Protein AF-A0A850MVU7-F1 (afdb_monomer_lite)

Structure (mmCIF, N/CA/C/O backbone):
data_AF-A0A850MVU7-F1
#
_entry.id   AF-A0A850MVU7-F1
#
loop_
_atom_site.group_PDB
_atom_site.id
_atom_site.type_symbol
_atom_site.label_atom_id
_atom_site.label_alt_id
_atom_site.label_comp_id
_atom_site.label_asym_id
_atom_site.label_entity_id
_atom_site.label_seq_id
_atom_site.pdbx_PDB_ins_code
_atom_site.Cartn_x
_atom_site.Cartn_y
_atom_site.Cartn_z
_atom_site.occupancy
_atom_site.B_iso_or_equiv
_atom_site.auth_seq_id
_atom_site.auth_comp_id
_atom_site.auth_asym_id
_atom_site.auth_atom_id
_atom_site.pdbx_PDB_model_num
ATOM 1 N N . MET A 1 1 ? -14.088 -26.995 -0.656 1.00 26.59 1 MET A N 1
ATOM 2 C CA . MET A 1 1 ? -12.835 -26.221 -0.754 1.00 26.59 1 MET A CA 1
ATOM 3 C C . MET A 1 1 ? -12.543 -26.052 -2.239 1.00 26.59 1 MET A C 1
ATOM 5 O O . MET A 1 1 ? -12.021 -26.968 -2.855 1.00 26.59 1 MET A O 1
ATOM 9 N N . ILE A 1 2 ? -13.038 -24.973 -2.848 1.00 22.44 2 ILE A N 1
ATOM 10 C CA . ILE A 1 2 ? -12.843 -24.694 -4.277 1.00 22.44 2 ILE A CA 1
ATOM 11 C C . ILE A 1 2 ? -11.688 -23.700 -4.343 1.00 22.44 2 ILE A C 1
ATOM 13 O O . ILE A 1 2 ? -11.861 -22.538 -3.989 1.00 22.44 2 ILE A O 1
ATOM 17 N N . PHE A 1 3 ? -10.502 -24.170 -4.726 1.00 27.50 3 PHE A N 1
ATOM 18 C CA . PHE A 1 3 ? -9.432 -23.283 -5.166 1.00 27.50 3 PHE A CA 1
ATOM 19 C C . PHE A 1 3 ? -9.877 -22.711 -6.512 1.00 27.50 3 PHE A C 1
ATOM 21 O O . PHE A 1 3 ? -9.740 -23.365 -7.544 1.00 27.50 3 PHE A O 1
ATOM 28 N N . SER A 1 4 ? -10.482 -21.524 -6.513 1.00 31.98 4 SER A N 1
ATOM 29 C CA . SER A 1 4 ? -10.603 -20.768 -7.752 1.00 31.98 4 SER A CA 1
ATOM 30 C C . SER A 1 4 ? -9.199 -20.299 -8.112 1.00 31.98 4 SER A C 1
ATOM 32 O O . SER A 1 4 ? -8.685 -19.354 -7.513 1.00 31.98 4 SER A O 1
ATOM 34 N N . ASN A 1 5 ? -8.566 -20.973 -9.069 1.00 34.94 5 ASN A N 1
ATOM 35 C CA . ASN A 1 5 ? -7.463 -20.387 -9.816 1.00 34.94 5 ASN A CA 1
ATOM 36 C C . ASN A 1 5 ? -8.036 -19.149 -10.517 1.00 34.94 5 ASN A C 1
ATOM 38 O O . ASN A 1 5 ? -8.612 -19.263 -11.598 1.00 34.94 5 ASN A O 1
ATOM 42 N N . LEU A 1 6 ? -7.979 -17.989 -9.856 1.00 38.03 6 LEU A N 1
ATOM 43 C CA . LEU A 1 6 ? -8.317 -16.709 -10.465 1.00 38.03 6 LEU A CA 1
ATOM 44 C C . LEU A 1 6 ? -7.249 -16.449 -11.526 1.00 38.03 6 LEU A C 1
ATOM 46 O O . LEU A 1 6 ? -6.155 -15.972 -11.236 1.00 38.03 6 LEU A O 1
ATOM 50 N N . ILE A 1 7 ? -7.554 -16.858 -12.754 1.00 38.25 7 ILE A N 1
ATOM 51 C CA . ILE A 1 7 ? -6.749 -16.560 -13.929 1.00 38.25 7 ILE A CA 1
ATOM 52 C C . ILE A 1 7 ? -6.945 -15.071 -14.203 1.00 38.25 7 ILE A C 1
ATOM 54 O O . ILE A 1 7 ? -8.006 -14.649 -14.659 1.00 38.25 7 ILE A O 1
ATOM 58 N N . PHE A 1 8 ? -5.933 -14.271 -13.875 1.00 41.03 8 PHE A N 1
ATOM 59 C CA . PHE A 1 8 ? -5.877 -12.878 -14.289 1.00 41.03 8 PHE A CA 1
ATOM 60 C C . PHE A 1 8 ? -5.418 -12.814 -15.738 1.00 41.03 8 PHE A C 1
ATOM 62 O O . PHE A 1 8 ? -4.313 -13.239 -16.067 1.00 41.03 8 PHE A O 1
ATOM 69 N N . PHE A 1 9 ? -6.279 -12.277 -16.597 1.00 39.03 9 PHE A N 1
ATOM 70 C CA . PHE A 1 9 ? -5.909 -11.918 -17.956 1.00 39.03 9 PHE A CA 1
ATOM 71 C C . PHE A 1 9 ? -5.282 -10.530 -17.925 1.00 39.03 9 PHE A C 1
ATOM 73 O O . PHE A 1 9 ? -5.965 -9.528 -17.714 1.00 39.03 9 PHE A O 1
ATOM 80 N N . THR A 1 10 ? -3.971 -10.470 -18.106 1.00 42.50 10 THR A N 1
ATOM 81 C CA . THR A 1 10 ? -3.254 -9.225 -18.358 1.00 42.50 10 THR A CA 1
ATOM 82 C C . THR A 1 10 ? -3.098 -9.084 -19.870 1.00 42.50 10 THR A C 1
ATOM 84 O O . THR A 1 10 ? -2.558 -9.964 -20.541 1.00 42.50 10 THR A O 1
ATOM 87 N N . GLY A 1 11 ? -3.676 -8.022 -20.432 1.00 37.41 11 GLY A N 1
ATOM 88 C CA . GLY A 1 11 ? -3.588 -7.745 -21.864 1.00 37.41 11 GLY A CA 1
ATOM 89 C C . GLY A 1 11 ? -2.245 -7.112 -22.216 1.00 37.41 11 GLY A C 1
ATOM 90 O O . GLY A 1 11 ? -1.837 -6.141 -21.577 1.00 37.41 11 GLY A O 1
ATOM 91 N N . ASP A 1 12 ? -1.576 -7.650 -23.234 1.00 43.84 12 ASP A N 1
ATOM 92 C CA . ASP A 1 12 ? -0.418 -7.015 -23.860 1.00 43.84 12 ASP A CA 1
ATOM 93 C C . ASP A 1 12 ? -0.850 -5.850 -24.765 1.00 43.84 12 ASP A C 1
ATOM 95 O O . ASP A 1 12 ? -1.923 -5.878 -25.365 1.00 43.84 12 ASP A O 1
ATOM 99 N N . LEU A 1 13 ? 0.027 -4.855 -24.951 1.00 39.31 13 LEU A N 1
ATOM 100 C CA . LEU A 1 13 ? -0.152 -3.777 -25.944 1.00 39.31 13 LEU A CA 1
ATOM 101 C C . LEU A 1 13 ? -0.155 -4.283 -27.409 1.00 39.31 13 LEU A C 1
ATOM 103 O O . LEU A 1 13 ? -0.444 -3.510 -28.318 1.00 39.31 13 LEU A O 1
ATOM 107 N N . ASP A 1 14 ? 0.158 -5.565 -27.624 1.00 36.78 14 ASP A N 1
ATOM 108 C CA . ASP A 1 14 ? 0.128 -6.299 -28.901 1.00 36.78 14 ASP A CA 1
ATOM 109 C C . ASP A 1 14 ? -1.180 -7.105 -29.094 1.00 36.78 14 ASP A C 1
ATOM 111 O O . ASP A 1 14 ? -1.608 -7.336 -30.222 1.00 36.78 14 ASP A O 1
ATOM 115 N N . GLY A 1 15 ? -1.882 -7.462 -28.008 1.00 38.31 15 GLY A N 1
ATOM 116 C CA . GLY A 1 15 ? -3.055 -8.346 -28.050 1.00 38.31 15 GLY A CA 1
ATOM 117 C C . GLY A 1 15 ? -2.773 -9.811 -27.692 1.00 38.31 15 GLY A C 1
ATOM 118 O O . GLY A 1 15 ? -3.696 -10.628 -27.714 1.00 38.31 15 GLY A O 1
ATOM 119 N N . THR A 1 16 ? -1.543 -10.165 -27.308 1.00 41.22 16 THR A N 1
ATOM 120 C CA . THR A 1 16 ? -1.241 -11.454 -26.671 1.00 41.22 16 THR A CA 1
ATOM 121 C C . THR A 1 16 ? -1.702 -11.506 -25.208 1.00 41.22 16 THR A C 1
ATOM 123 O O . THR A 1 16 ? -1.756 -10.506 -24.493 1.00 41.22 16 THR A O 1
ATOM 126 N N . ILE A 1 17 ? -2.106 -12.705 -24.779 1.00 47.75 17 ILE A N 1
ATOM 127 C CA . ILE A 1 17 ? -2.573 -13.007 -23.423 1.00 47.75 17 ILE A CA 1
ATOM 128 C C . ILE A 1 17 ? -1.529 -13.915 -22.770 1.00 47.75 17 ILE A C 1
ATOM 130 O O . ILE A 1 17 ? -1.338 -15.054 -23.203 1.00 47.75 17 ILE A O 1
ATOM 134 N N . GLY A 1 18 ? -0.857 -13.420 -21.732 1.00 51.00 18 GLY A N 1
ATOM 135 C CA . GLY A 1 18 ? 0.046 -14.202 -20.884 1.00 51.00 18 GLY A CA 1
ATOM 136 C C . GLY A 1 18 ? -0.621 -14.609 -19.568 1.00 51.00 18 GLY A C 1
ATOM 137 O O . GLY A 1 18 ? -1.458 -13.882 -19.043 1.00 51.00 18 GLY A O 1
ATOM 138 N N . THR A 1 19 ? -0.258 -15.768 -19.014 1.00 51.31 19 THR A N 1
ATOM 139 C CA . THR A 1 19 ? -0.713 -16.183 -17.677 1.00 51.31 19 THR A CA 1
ATOM 140 C C . THR A 1 19 ? 0.248 -15.676 -16.607 1.00 51.31 19 THR A C 1
ATOM 142 O O . THR A 1 19 ? 1.399 -16.118 -16.555 1.00 51.31 19 THR A O 1
ATOM 145 N N . ALA A 1 20 ? -0.235 -14.804 -15.726 1.00 64.44 20 ALA A N 1
ATOM 146 C CA . ALA A 1 20 ? 0.459 -14.415 -14.506 1.00 64.44 20 ALA A CA 1
ATOM 147 C C . ALA A 1 20 ? 0.045 -15.337 -13.351 1.00 64.44 20 ALA A C 1
ATOM 149 O O . ALA A 1 20 ? -1.146 -15.530 -13.102 1.00 64.44 20 ALA A O 1
ATOM 150 N N . ASN A 1 21 ? 1.016 -15.893 -12.624 1.00 70.94 21 ASN A N 1
ATOM 151 C CA . ASN A 1 21 ? 0.734 -16.651 -11.405 1.00 70.94 21 ASN A CA 1
ATOM 152 C C . ASN A 1 21 ? 0.818 -15.709 -10.209 1.00 70.94 21 ASN A C 1
ATOM 154 O O . ASN A 1 21 ? 1.908 -15.416 -9.718 1.00 70.94 21 ASN A O 1
ATOM 158 N N . ILE A 1 22 ? -0.338 -15.229 -9.756 1.00 78.50 22 ILE A N 1
ATOM 159 C CA . ILE A 1 22 ? -0.425 -14.366 -8.578 1.00 78.50 22 ILE A CA 1
ATOM 160 C C . ILE A 1 22 ? 0.047 -15.161 -7.350 1.00 78.50 22 ILE A C 1
ATOM 162 O O . ILE A 1 22 ? -0.472 -16.257 -7.110 1.00 78.50 22 ILE A O 1
ATOM 166 N N . PRO A 1 23 ? 1.007 -14.640 -6.563 1.00 85.94 23 PRO A N 1
ATOM 167 C CA . PRO A 1 23 ? 1.438 -15.290 -5.336 1.00 85.94 23 PRO A CA 1
ATOM 168 C C . PRO A 1 23 ? 0.275 -15.543 -4.380 1.00 85.94 23 PRO A C 1
ATOM 170 O O . PRO A 1 23 ? -0.621 -14.707 -4.226 1.00 85.94 23 PRO A O 1
ATOM 173 N N . LYS A 1 24 ? 0.307 -16.692 -3.702 1.00 89.69 24 LYS A N 1
ATOM 174 C CA . LYS A 1 24 ? -0.761 -17.101 -2.784 1.00 89.69 24 LYS A CA 1
ATOM 175 C C . LYS A 1 24 ? -0.962 -16.082 -1.660 1.00 89.69 24 LYS A C 1
ATOM 177 O O . LYS A 1 24 ? -2.087 -15.848 -1.244 1.00 89.69 24 LYS A O 1
ATOM 182 N N . GLU A 1 25 ? 0.102 -15.423 -1.229 1.00 93.12 25 GLU A N 1
ATOM 183 C CA . GLU A 1 25 ? 0.087 -14.393 -0.197 1.00 93.12 25 GLU A CA 1
ATOM 184 C C . GLU A 1 25 ? -0.873 -13.246 -0.541 1.00 93.12 25 GLU A C 1
ATOM 186 O O . GLU A 1 25 ? -1.567 -12.739 0.337 1.00 93.12 25 GLU A O 1
ATOM 191 N N . TYR A 1 26 ? -0.986 -12.871 -1.820 1.00 89.69 26 TYR A N 1
ATOM 192 C CA . TYR A 1 26 ? -1.971 -11.878 -2.247 1.00 89.69 26 TYR A CA 1
ATOM 193 C C . TYR A 1 26 ? -3.410 -12.422 -2.167 1.00 89.69 26 TYR A C 1
ATOM 195 O O . TYR A 1 26 ? -4.324 -11.697 -1.779 1.00 89.69 26 TYR A O 1
ATOM 203 N N . LEU A 1 27 ? -3.638 -13.703 -2.475 1.00 88.94 27 LEU A N 1
ATOM 204 C CA . LEU A 1 27 ? -4.960 -14.327 -2.303 1.00 88.94 27 LEU A CA 1
ATOM 205 C C . LEU A 1 27 ? -5.355 -14.378 -0.822 1.00 88.94 27 LEU A C 1
ATOM 207 O O . LEU A 1 27 ? -6.487 -14.047 -0.462 1.00 88.94 27 LEU A O 1
ATOM 211 N N . ASP A 1 28 ? -4.404 -14.743 0.033 1.00 93.31 28 ASP A N 1
ATOM 212 C CA . ASP A 1 28 ? -4.632 -14.927 1.459 1.00 93.31 28 ASP A CA 1
ATOM 213 C C . ASP A 1 28 ? -5.008 -13.592 2.134 1.00 93.31 28 ASP A C 1
ATOM 215 O O . ASP A 1 28 ? -5.963 -13.570 2.915 1.00 93.31 28 ASP A O 1
ATOM 219 N N . ILE A 1 29 ? -4.380 -12.457 1.781 1.00 93.75 29 ILE A N 1
ATOM 220 C CA . ILE A 1 29 ? -4.726 -11.154 2.392 1.00 93.75 29 ILE A CA 1
ATOM 221 C C . ILE A 1 29 ? -6.147 -10.687 2.085 1.00 93.75 29 ILE A C 1
ATOM 223 O O . ILE A 1 29 ? -6.786 -10.108 2.965 1.00 93.75 29 ILE A O 1
ATOM 227 N N . ASN A 1 30 ? -6.674 -10.981 0.891 1.00 89.06 30 ASN A N 1
ATOM 228 C CA . ASN A 1 30 ? -8.065 -10.670 0.572 1.00 89.06 30 ASN A CA 1
ATOM 229 C C . ASN A 1 30 ? -8.998 -11.400 1.537 1.00 89.06 30 ASN A C 1
ATOM 231 O O . ASN A 1 30 ? -9.859 -10.791 2.160 1.00 89.06 30 ASN A O 1
ATOM 235 N N . THR A 1 31 ? -8.784 -12.702 1.720 1.00 90.44 31 THR A N 1
ATOM 236 C CA . THR A 1 31 ? -9.643 -13.512 2.593 1.00 90.44 31 THR A CA 1
ATOM 237 C C . THR A 1 31 ? -9.480 -13.185 4.076 1.00 90.44 31 THR A C 1
ATOM 239 O O . THR A 1 31 ? -10.453 -13.245 4.823 1.00 90.44 31 THR A O 1
ATOM 242 N N . LYS A 1 32 ? -8.261 -12.843 4.502 1.00 93.88 32 LYS A N 1
ATOM 243 C CA . LYS A 1 32 ? -7.894 -12.683 5.911 1.00 93.88 32 LYS A CA 1
ATOM 244 C C . LYS A 1 32 ? -8.145 -11.277 6.448 1.00 93.88 32 LYS A C 1
ATOM 246 O O . LYS A 1 32 ? -8.471 -11.146 7.624 1.00 93.88 32 LYS A O 1
ATOM 251 N N . TYR A 1 33 ? -7.976 -10.250 5.614 1.00 93.44 33 TYR A N 1
ATOM 252 C CA . TYR A 1 33 ? -8.043 -8.849 6.040 1.00 93.44 33 TYR A CA 1
ATOM 253 C C . TYR A 1 33 ? -9.046 -8.016 5.245 1.00 93.44 33 TYR A C 1
ATOM 255 O O . TYR A 1 33 ? -9.697 -7.157 5.831 1.00 93.44 33 TYR A O 1
ATOM 263 N N . PHE A 1 34 ? -9.180 -8.243 3.932 1.00 91.81 34 PHE A N 1
ATOM 264 C CA . PHE A 1 34 ? -9.955 -7.335 3.071 1.00 91.81 34 PHE A CA 1
ATOM 265 C C . PHE A 1 34 ? -11.410 -7.748 2.830 1.00 91.81 34 PHE A C 1
ATOM 267 O O . PHE A 1 34 ? -12.220 -6.936 2.378 1.00 91.81 34 PHE A O 1
ATOM 274 N N . ASN A 1 35 ? -11.772 -8.981 3.172 1.00 85.62 35 ASN A N 1
ATOM 275 C CA . ASN A 1 35 ? -13.131 -9.503 3.077 1.00 85.62 35 ASN A CA 1
ATOM 276 C C . ASN A 1 35 ? -13.962 -9.130 4.318 1.00 85.62 35 ASN A C 1
ATOM 278 O O . ASN A 1 35 ? -14.437 -9.995 5.055 1.00 85.62 35 ASN A O 1
ATOM 282 N N . ASP A 1 36 ? -14.084 -7.826 4.557 1.00 82.12 36 ASP A N 1
ATOM 283 C CA . ASP A 1 36 ? -14.895 -7.223 5.616 1.00 82.12 36 ASP A CA 1
ATOM 284 C C . ASP A 1 36 ? -16.085 -6.461 4.997 1.00 82.12 36 ASP A C 1
ATOM 286 O O . ASP A 1 36 ? -16.037 -6.059 3.834 1.00 82.12 36 ASP A O 1
ATOM 290 N N . LYS A 1 37 ? -17.163 -6.283 5.766 1.00 82.56 37 LYS A N 1
ATOM 291 C CA . LYS A 1 37 ? -18.344 -5.491 5.392 1.00 82.56 37 LYS A CA 1
ATOM 292 C C . LYS A 1 37 ? -18.105 -3.986 5.501 1.00 82.56 37 LYS A C 1
ATOM 294 O O . LYS A 1 37 ? -18.846 -3.222 4.885 1.00 82.56 37 LYS A O 1
ATOM 299 N N . ASP A 1 38 ? -17.115 -3.573 6.286 1.00 86.12 38 ASP A N 1
ATOM 300 C CA . ASP A 1 38 ? -16.754 -2.167 6.432 1.00 86.12 38 ASP A CA 1
ATOM 301 C C . ASP A 1 38 ? -16.272 -1.574 5.102 1.00 86.12 38 ASP A C 1
ATOM 303 O O . ASP A 1 38 ? -15.537 -2.207 4.341 1.00 86.12 38 ASP A O 1
ATOM 307 N N . VAL A 1 39 ? -16.654 -0.321 4.843 1.00 86.88 39 VAL A N 1
ATOM 308 C CA . VAL A 1 39 ? -16.203 0.428 3.666 1.00 86.88 39 VAL A CA 1
ATOM 309 C C . VAL A 1 39 ? -14.966 1.238 4.032 1.00 86.88 39 VAL A C 1
ATOM 311 O O . VAL A 1 39 ? -15.043 2.231 4.762 1.00 86.88 39 VAL A O 1
ATOM 314 N N . TYR A 1 40 ? -13.817 0.838 3.494 1.00 91.50 40 TYR A N 1
ATOM 315 C CA . TYR A 1 40 ? -12.547 1.533 3.685 1.00 91.50 40 TYR A CA 1
ATOM 316 C C . TYR A 1 40 ? -11.662 1.471 2.450 1.00 91.50 40 TYR A C 1
ATOM 318 O O . TYR A 1 40 ? -11.933 0.770 1.475 1.00 91.50 40 TYR A O 1
ATOM 326 N N . SER A 1 41 ? -10.575 2.231 2.517 1.00 90.69 41 SER A N 1
ATOM 327 C CA . SER A 1 41 ? -9.526 2.219 1.513 1.00 90.69 41 SER A CA 1
ATOM 328 C C . SER A 1 41 ? -8.243 1.566 2.022 1.00 90.69 41 SER A C 1
ATOM 330 O O . SER A 1 41 ? -7.897 1.629 3.205 1.00 90.69 41 SER A O 1
ATOM 332 N N . ILE A 1 42 ? -7.514 0.960 1.093 1.00 93.94 42 ILE A N 1
ATOM 333 C CA . ILE A 1 42 ? -6.145 0.490 1.260 1.00 93.94 42 ILE A CA 1
ATOM 334 C C . ILE A 1 42 ? -5.227 1.540 0.640 1.00 93.94 42 ILE A C 1
ATOM 336 O O . ILE A 1 42 ? -5.355 1.850 -0.541 1.00 93.94 42 ILE A O 1
ATOM 340 N N . LEU A 1 43 ? -4.278 2.075 1.399 1.00 93.50 43 LEU A N 1
ATOM 341 C CA . LEU A 1 43 ? -3.233 2.940 0.854 1.00 93.50 43 LEU A CA 1
ATOM 342 C C . LEU A 1 43 ? -2.058 2.080 0.384 1.00 93.50 43 LEU A C 1
ATOM 344 O O . LEU A 1 43 ? -1.496 1.320 1.171 1.00 93.50 43 LEU A O 1
ATOM 348 N N . SER A 1 44 ? -1.680 2.187 -0.888 1.00 93.06 44 SER A N 1
ATOM 349 C CA . SER A 1 44 ? -0.579 1.402 -1.458 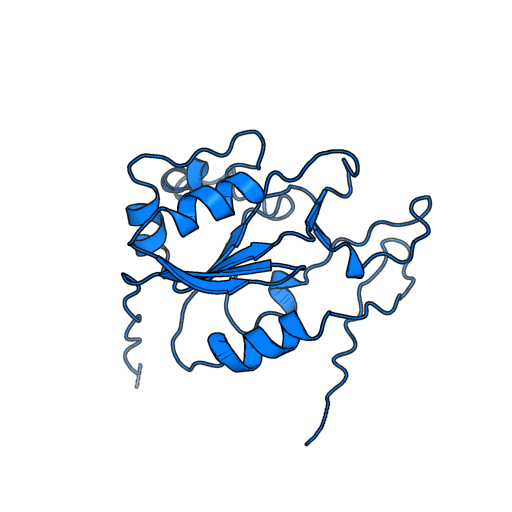1.00 93.06 44 SER A CA 1
ATOM 350 C C . SER A 1 44 ? 0.677 2.248 -1.672 1.00 93.06 44 SER A C 1
ATOM 352 O O . SER A 1 44 ? 0.618 3.363 -2.186 1.00 93.06 44 SER A O 1
ATOM 354 N N . TYR A 1 45 ? 1.827 1.677 -1.309 1.00 93.38 45 TYR A N 1
ATOM 355 C CA . TYR A 1 45 ? 3.159 2.230 -1.551 1.00 93.38 45 TYR A CA 1
ATOM 356 C C . TYR A 1 45 ? 4.124 1.150 -2.064 1.00 93.38 45 TYR A C 1
ATOM 358 O O . TYR A 1 45 ? 3.894 -0.033 -1.816 1.00 93.38 45 TYR A O 1
ATOM 366 N N . PRO A 1 46 ? 5.249 1.523 -2.704 1.00 91.69 46 PRO A N 1
ATOM 367 C CA . PRO A 1 46 ? 5.627 2.872 -3.141 1.00 91.69 46 PRO A CA 1
ATOM 368 C C . PRO A 1 46 ? 4.769 3.393 -4.304 1.00 91.69 46 PRO A C 1
ATOM 370 O O . PRO A 1 46 ? 4.235 2.619 -5.093 1.00 91.69 46 PRO A O 1
ATOM 373 N N . ASN A 1 47 ? 4.691 4.720 -4.444 1.00 86.56 47 ASN A N 1
ATOM 374 C CA . ASN A 1 47 ? 4.130 5.346 -5.644 1.00 86.56 47 ASN A CA 1
ATOM 375 C C . ASN A 1 47 ? 5.179 5.324 -6.758 1.00 86.56 47 ASN A C 1
ATOM 377 O O . ASN A 1 47 ? 6.227 5.978 -6.645 1.00 86.56 47 ASN A O 1
ATOM 381 N N . ILE A 1 48 ? 4.878 4.612 -7.841 1.00 81.88 48 ILE A N 1
ATOM 382 C CA . ILE A 1 48 ? 5.712 4.523 -9.040 1.00 81.88 48 ILE A CA 1
ATOM 383 C C . ILE A 1 48 ? 4.877 4.849 -10.287 1.00 81.88 48 ILE A C 1
ATOM 385 O O . ILE A 1 48 ? 3.693 4.520 -10.310 1.00 81.88 48 ILE A O 1
ATOM 389 N N . PRO A 1 49 ? 5.446 5.507 -11.315 1.00 76.06 49 PRO A N 1
ATOM 390 C CA . PRO A 1 49 ? 4.648 5.955 -12.454 1.00 76.06 49 PRO A CA 1
ATOM 391 C C . PRO A 1 49 ? 4.038 4.815 -13.284 1.00 76.06 49 PRO A C 1
ATOM 393 O O . PRO A 1 49 ? 2.858 4.880 -13.624 1.00 76.06 49 PRO A O 1
ATOM 396 N N . TYR A 1 50 ? 4.824 3.775 -13.585 1.00 76.19 50 TYR A N 1
ATOM 397 C CA . TYR A 1 50 ? 4.405 2.620 -14.386 1.00 76.19 50 TYR A CA 1
ATOM 398 C C . TYR A 1 50 ? 4.643 1.331 -13.603 1.00 76.19 50 TYR A C 1
ATOM 400 O O . TYR A 1 50 ? 5.730 0.757 -13.646 1.00 76.19 50 TYR A O 1
ATOM 408 N N . GLU A 1 51 ? 3.630 0.909 -12.848 1.00 79.19 51 GLU A N 1
ATOM 409 C CA . GLU A 1 51 ? 3.743 -0.228 -11.940 1.00 79.19 51 GLU A CA 1
ATOM 410 C C . GLU A 1 51 ? 3.615 -1.592 -12.621 1.00 79.19 51 GLU A C 1
ATOM 412 O O . GLU A 1 51 ? 2.737 -1.833 -13.454 1.00 79.19 51 GLU A O 1
ATOM 417 N N . SER A 1 52 ? 4.486 -2.508 -12.204 1.00 80.56 52 SER A N 1
ATOM 418 C CA . SER A 1 52 ? 4.358 -3.941 -12.443 1.00 80.56 52 SER A CA 1
ATOM 419 C C . SER A 1 52 ? 4.997 -4.718 -11.295 1.00 80.56 52 SER A C 1
ATOM 421 O O . SER A 1 52 ? 5.775 -4.163 -10.513 1.00 80.56 52 SER A O 1
ATOM 423 N N . ASN A 1 53 ? 4.652 -5.999 -11.177 1.00 80.88 53 ASN A N 1
ATOM 424 C CA . ASN A 1 53 ? 5.152 -6.879 -10.129 1.00 80.88 53 ASN A CA 1
ATOM 425 C C . ASN A 1 53 ? 6.150 -7.892 -10.689 1.00 80.88 53 ASN A C 1
ATOM 427 O O . ASN A 1 53 ? 5.945 -8.442 -11.770 1.00 80.88 53 ASN A O 1
ATOM 431 N N . VAL A 1 54 ? 7.197 -8.206 -9.924 1.00 79.88 54 VAL A N 1
ATOM 432 C CA . VAL A 1 54 ? 8.250 -9.162 -10.323 1.00 79.88 54 VAL A CA 1
ATOM 433 C C . VAL A 1 54 ? 7.678 -10.519 -10.766 1.00 79.88 54 VAL A C 1
ATOM 435 O O . VAL A 1 54 ? 8.205 -11.138 -11.688 1.00 79.88 54 VAL A O 1
ATOM 438 N N . TRP A 1 55 ? 6.588 -10.981 -10.147 1.00 76.44 55 TRP A N 1
ATOM 439 C CA . TRP A 1 55 ? 5.930 -12.254 -10.472 1.00 76.44 55 TRP A CA 1
ATOM 440 C C . TRP A 1 55 ? 5.042 -12.206 -11.724 1.00 76.44 55 TRP A C 1
ATOM 442 O O . TRP A 1 55 ? 4.679 -13.262 -12.238 1.00 76.44 55 TRP A O 1
ATOM 452 N N . ASN A 1 56 ? 4.701 -11.016 -12.230 1.00 69.56 56 ASN A N 1
ATOM 453 C CA . ASN A 1 56 ? 3.916 -10.863 -13.455 1.00 69.56 56 ASN A CA 1
ATOM 454 C C . ASN A 1 56 ? 4.780 -11.023 -14.728 1.00 69.56 56 ASN A C 1
ATOM 456 O O . ASN A 1 56 ? 4.272 -11.195 -15.831 1.00 69.56 56 ASN A O 1
ATOM 460 N N . ILE A 1 57 ? 6.110 -10.985 -14.607 1.00 58.66 57 ILE A N 1
ATOM 461 C CA . ILE A 1 57 ? 6.992 -10.970 -15.776 1.00 58.66 57 ILE A CA 1
ATOM 462 C C . ILE A 1 57 ? 7.200 -12.385 -16.336 1.00 58.66 57 ILE A C 1
ATOM 464 O O . ILE A 1 57 ? 7.908 -13.214 -15.757 1.00 58.66 57 ILE A O 1
ATOM 468 N N . ASN A 1 58 ? 6.712 -12.616 -17.556 1.00 51.81 58 ASN A N 1
ATOM 469 C CA . ASN A 1 58 ? 7.345 -13.569 -18.463 1.00 51.81 58 ASN A CA 1
ATOM 470 C C . ASN A 1 58 ? 8.746 -13.024 -18.801 1.00 51.81 58 ASN A C 1
ATOM 472 O O . ASN A 1 58 ? 8.859 -11.939 -19.363 1.00 51.81 58 ASN A O 1
ATOM 476 N N . ARG A 1 59 ? 9.819 -13.727 -18.405 1.00 45.09 59 ARG A N 1
ATOM 477 C CA . ARG A 1 59 ? 11.222 -13.241 -18.308 1.00 45.09 59 ARG A CA 1
ATOM 478 C C . ARG A 1 59 ? 11.869 -12.695 -19.599 1.00 45.09 59 ARG A C 1
ATOM 480 O O . ARG A 1 59 ? 13.064 -12.404 -19.595 1.00 45.09 59 ARG A O 1
ATOM 487 N N . ASN A 1 60 ? 11.138 -12.529 -20.698 1.00 47.53 60 ASN A N 1
ATOM 488 C CA . ASN A 1 60 ? 11.652 -11.907 -21.913 1.00 47.53 60 ASN A CA 1
ATOM 489 C C . ASN A 1 60 ? 11.477 -10.376 -21.882 1.00 47.53 60 ASN A C 1
ATOM 491 O O . ASN A 1 60 ? 10.663 -9.793 -22.596 1.00 47.53 60 ASN A O 1
ATOM 495 N N . VAL A 1 61 ? 12.306 -9.726 -21.061 1.00 43.38 61 VAL A N 1
ATOM 496 C CA . VAL A 1 61 ? 12.433 -8.263 -20.883 1.00 43.38 61 VAL A CA 1
ATOM 497 C C . VAL A 1 61 ? 12.699 -7.468 -22.171 1.00 43.38 61 VAL A C 1
ATOM 499 O O . VAL A 1 61 ? 12.627 -6.244 -22.151 1.00 43.38 61 VAL A O 1
ATOM 502 N N . LYS A 1 62 ? 12.996 -8.128 -23.299 1.00 41.28 62 LYS A N 1
ATOM 503 C CA . LYS A 1 62 ? 13.182 -7.458 -24.594 1.00 41.28 62 LYS A CA 1
ATOM 504 C C . LYS A 1 62 ? 11.886 -7.135 -25.325 1.00 41.28 62 LYS A C 1
ATOM 506 O O . LYS A 1 62 ? 11.971 -6.438 -26.331 1.00 41.28 62 LYS A O 1
ATOM 511 N N . VAL A 1 63 ? 10.739 -7.662 -24.888 1.00 42.19 63 VAL A N 1
ATOM 512 C CA . VAL A 1 63 ? 9.549 -7.606 -25.740 1.00 42.19 63 VAL A CA 1
ATOM 513 C C . VAL A 1 63 ? 8.370 -6.876 -25.111 1.00 42.19 63 VAL A C 1
ATOM 515 O O . VAL A 1 63 ? 7.857 -6.001 -25.791 1.00 42.19 63 VAL A O 1
ATOM 518 N N . PHE A 1 64 ? 7.962 -7.094 -23.854 1.00 42.16 64 PHE A N 1
ATOM 519 C CA . PHE A 1 64 ? 6.710 -6.464 -23.395 1.00 42.16 64 PHE A CA 1
ATOM 520 C C . PHE A 1 64 ? 6.606 -6.261 -21.880 1.00 42.16 64 PHE A C 1
ATOM 522 O O . PHE A 1 64 ? 6.611 -7.235 -21.127 1.00 42.16 64 PHE A O 1
ATOM 529 N N . PRO A 1 65 ? 6.444 -5.016 -21.409 1.00 46.00 65 PRO A N 1
ATOM 530 C CA . PRO A 1 65 ? 5.995 -4.755 -20.055 1.00 46.00 65 PRO A CA 1
ATOM 531 C C . PRO A 1 65 ? 4.474 -4.543 -19.996 1.00 46.00 65 PRO A C 1
ATOM 533 O O . PRO A 1 65 ? 3.929 -3.636 -20.624 1.00 46.00 65 PRO A O 1
ATOM 536 N N . GLN A 1 66 ? 3.787 -5.365 -19.206 1.00 49.34 66 GLN A N 1
ATOM 537 C CA . GLN A 1 66 ? 2.352 -5.238 -18.957 1.00 49.34 66 GLN A CA 1
ATOM 538 C C . GLN A 1 66 ? 2.086 -4.273 -17.797 1.00 49.34 66 GLN A C 1
ATOM 540 O O . GLN A 1 66 ? 2.505 -4.522 -16.660 1.00 49.34 66 GLN A O 1
ATOM 545 N N . ILE A 1 67 ? 1.341 -3.196 -18.066 1.00 52.81 67 ILE A N 1
ATOM 546 C CA . ILE A 1 67 ? 0.751 -2.368 -17.007 1.00 52.81 67 ILE A CA 1
ATOM 547 C C . ILE A 1 67 ? -0.300 -3.225 -16.318 1.00 52.81 67 ILE A C 1
ATOM 549 O O . ILE A 1 67 ? -1.279 -3.651 -16.931 1.00 52.81 67 ILE A O 1
ATOM 553 N N . THR A 1 68 ? -0.086 -3.510 -15.041 1.00 57.88 68 THR A N 1
ATOM 554 C CA . THR A 1 68 ? -0.983 -4.400 -14.313 1.00 57.88 68 THR A CA 1
ATOM 555 C C . THR A 1 68 ? -1.928 -3.547 -13.490 1.00 57.88 68 THR A C 1
ATOM 557 O O . THR A 1 68 ? -1.521 -2.982 -12.484 1.00 57.88 68 THR A O 1
ATOM 560 N N . TYR A 1 69 ? -3.216 -3.509 -13.844 1.00 65.19 69 TYR A N 1
ATOM 561 C CA . TYR A 1 69 ? -4.276 -2.976 -12.971 1.00 65.19 69 TYR A CA 1
ATOM 562 C C . TYR A 1 69 ? -4.526 -3.883 -11.749 1.00 65.19 69 TYR A C 1
ATOM 564 O O . TYR A 1 69 ? -5.639 -3.948 -11.232 1.00 65.19 69 TYR A O 1
ATOM 572 N N . PHE A 1 70 ? -3.503 -4.613 -11.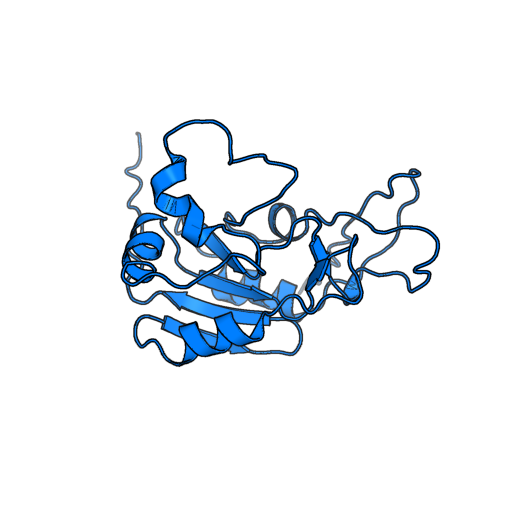295 1.00 77.62 70 PHE A N 1
ATOM 573 C CA . PHE A 1 70 ? -3.590 -5.651 -10.278 1.00 77.62 70 PHE A CA 1
ATOM 574 C C . PHE A 1 70 ? -4.279 -5.121 -9.028 1.00 77.62 70 PHE A C 1
ATOM 576 O O . PHE A 1 70 ? -5.285 -5.675 -8.609 1.00 77.62 70 PHE A O 1
ATOM 583 N N . LYS A 1 71 ? -3.813 -3.989 -8.494 1.00 80.50 71 LYS A N 1
ATOM 584 C CA . LYS A 1 71 ? -4.379 -3.401 -7.275 1.00 80.50 71 LYS A CA 1
ATOM 585 C C . LYS A 1 71 ? -5.869 -3.092 -7.417 1.00 80.50 71 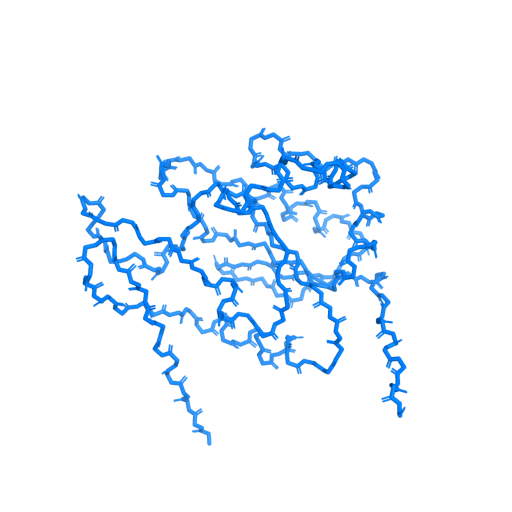LYS A C 1
ATOM 587 O O . LYS A 1 71 ? -6.625 -3.366 -6.497 1.00 80.50 71 LYS A O 1
ATOM 592 N N . HIS A 1 72 ? -6.286 -2.570 -8.570 1.00 73.94 72 HIS A N 1
ATOM 593 C CA . HIS A 1 72 ? -7.681 -2.211 -8.837 1.00 73.94 72 HIS A CA 1
ATOM 594 C C . HIS A 1 72 ? -8.595 -3.416 -9.066 1.00 73.94 72 HIS A C 1
ATOM 596 O O . HIS A 1 72 ? -9.773 -3.352 -8.737 1.00 73.94 72 HIS A O 1
ATOM 602 N N . LEU A 1 73 ? -8.078 -4.473 -9.688 1.00 75.00 73 LEU A N 1
ATOM 603 C CA . LEU A 1 73 ? -8.889 -5.600 -10.147 1.00 75.00 73 LEU A CA 1
ATOM 604 C C . LEU A 1 73 ? -8.852 -6.797 -9.192 1.00 75.00 73 LEU A C 1
ATOM 606 O O . LEU A 1 73 ? -9.757 -7.625 -9.219 1.00 75.00 73 LEU A O 1
ATOM 610 N N . PHE A 1 74 ? -7.797 -6.919 -8.387 1.00 83.19 74 PHE A N 1
ATOM 611 C CA . PHE A 1 74 ? -7.562 -8.072 -7.523 1.00 83.19 74 PHE A CA 1
ATOM 612 C C . PHE A 1 74 ? -7.943 -7.829 -6.065 1.00 83.19 74 PHE A C 1
ATOM 614 O O . PHE A 1 74 ? -8.462 -8.739 -5.420 1.00 83.19 74 PHE A O 1
ATOM 621 N N . LEU A 1 75 ? -7.659 -6.646 -5.515 1.00 86.38 75 LEU A N 1
ATOM 622 C CA . LEU A 1 75 ? -7.933 -6.372 -4.105 1.00 86.38 75 LEU A CA 1
ATOM 623 C C . LEU A 1 75 ? -9.435 -6.160 -3.893 1.00 86.38 75 LEU A C 1
ATOM 625 O O . LEU A 1 75 ? -10.081 -5.453 -4.660 1.00 86.38 75 LEU A O 1
ATOM 629 N N . SER A 1 76 ? -9.998 -6.782 -2.853 1.00 87.12 76 SER A N 1
ATOM 630 C CA . SER A 1 76 ? -11.450 -6.760 -2.606 1.00 87.12 76 SER A CA 1
ATOM 631 C C . SER A 1 76 ? -11.973 -5.438 -2.036 1.00 87.12 76 SER A C 1
ATOM 633 O O . SER A 1 76 ? -13.175 -5.292 -1.843 1.00 87.12 76 SER A O 1
ATOM 635 N N . GLN A 1 77 ? -11.081 -4.491 -1.744 1.00 88.62 77 GLN A N 1
ATOM 636 C CA . GLN A 1 77 ? -11.386 -3.171 -1.195 1.00 88.62 77 GLN A CA 1
ATOM 637 C C . GLN A 1 77 ? -10.777 -2.087 -2.078 1.00 88.62 77 GLN A C 1
ATOM 639 O O . GLN A 1 77 ? -9.844 -2.338 -2.842 1.00 88.62 77 GLN A O 1
ATOM 644 N N . SER A 1 78 ? -11.292 -0.863 -1.953 1.00 88.12 78 SER A N 1
ATOM 645 C CA . SER A 1 78 ? -10.794 0.273 -2.732 1.00 88.12 78 SER A CA 1
ATOM 646 C C . SER A 1 78 ? -9.326 0.543 -2.413 1.00 88.12 78 SER A C 1
ATOM 648 O O . SER A 1 78 ? -8.927 0.521 -1.252 1.00 88.12 78 SER A O 1
ATOM 650 N N . VAL A 1 79 ? -8.516 0.832 -3.432 1.00 87.50 79 VAL A N 1
ATOM 651 C CA . VAL A 1 79 ? -7.083 1.109 -3.260 1.00 87.50 79 VAL A CA 1
ATOM 652 C C . VAL A 1 79 ? -6.782 2.536 -3.684 1.00 87.50 79 VAL A C 1
ATOM 654 O O . VAL A 1 79 ? -7.134 2.952 -4.787 1.00 87.50 79 VAL A O 1
ATOM 657 N N . ILE A 1 80 ? -6.094 3.269 -2.816 1.00 87.25 80 ILE A N 1
ATOM 658 C CA . ILE A 1 80 ? -5.616 4.625 -3.055 1.00 87.25 80 ILE A CA 1
ATOM 659 C C . ILE A 1 80 ? -4.111 4.566 -3.314 1.00 87.25 80 ILE A C 1
ATOM 661 O O . ILE A 1 80 ? -3.348 4.026 -2.512 1.00 87.25 80 ILE A O 1
ATOM 665 N N . PHE A 1 81 ? -3.685 5.132 -4.440 1.00 84.38 81 PHE A N 1
ATOM 666 C CA . PHE A 1 81 ? -2.283 5.296 -4.819 1.00 84.38 81 PHE A CA 1
ATOM 667 C C . PHE A 1 81 ? -2.159 6.312 -5.960 1.00 84.38 81 PHE A C 1
ATOM 669 O O . PHE A 1 81 ? -3.155 6.676 -6.589 1.00 84.38 81 PHE A O 1
ATOM 676 N N . ASN A 1 82 ? -0.938 6.776 -6.241 1.00 77.88 82 ASN A N 1
ATOM 677 C CA . ASN A 1 82 ? -0.690 7.629 -7.401 1.00 77.88 82 ASN A CA 1
ATOM 678 C C . ASN A 1 82 ? -0.395 6.792 -8.651 1.00 77.88 82 ASN A C 1
ATOM 680 O O . ASN A 1 82 ? 0.725 6.315 -8.837 1.00 77.88 82 ASN A O 1
ATOM 684 N N . ALA A 1 83 ? -1.398 6.659 -9.512 1.00 65.25 83 ALA A N 1
ATOM 685 C CA . ALA A 1 83 ? -1.273 6.083 -10.841 1.00 65.25 83 ALA A CA 1
ATOM 686 C C . ALA A 1 83 ? -1.011 7.184 -11.879 1.00 65.25 83 ALA A C 1
ATOM 688 O O . ALA A 1 83 ? -1.876 8.025 -12.108 1.00 65.25 83 ALA A O 1
ATOM 689 N N . TYR A 1 84 ? 0.130 7.159 -12.579 1.00 62.28 84 TYR A N 1
ATOM 690 C CA . TYR A 1 84 ? 0.472 8.188 -13.579 1.00 62.28 84 TYR A CA 1
ATOM 691 C C . TYR A 1 84 ? -0.584 8.340 -14.694 1.00 62.28 84 TYR A C 1
ATOM 693 O O . TYR A 1 84 ? -0.785 9.437 -15.209 1.00 62.28 84 TYR A O 1
ATOM 701 N N . PHE A 1 85 ? -1.294 7.260 -15.051 1.00 50.50 85 PHE A N 1
ATOM 702 C CA . PHE A 1 85 ? -2.354 7.283 -16.070 1.00 50.50 85 PHE A CA 1
ATOM 703 C C . PHE A 1 85 ? -3.638 7.993 -15.605 1.00 50.50 85 PHE A C 1
ATOM 705 O O . PHE A 1 85 ? -4.401 8.485 -16.435 1.00 50.50 85 PHE A O 1
ATOM 712 N N . VAL A 1 86 ? -3.862 8.096 -14.291 1.00 50.72 86 VAL A N 1
ATOM 713 C CA . VAL A 1 86 ? -4.906 8.930 -13.688 1.00 50.72 86 VAL A CA 1
ATOM 714 C C . VAL A 1 86 ? -4.212 10.194 -13.205 1.00 50.72 86 VAL A C 1
ATOM 716 O O . VAL A 1 86 ? -3.821 10.294 -12.049 1.00 50.72 86 VAL A O 1
ATOM 719 N N . PHE A 1 87 ? -3.996 11.162 -14.096 1.00 47.78 87 PHE A N 1
ATOM 720 C CA . PHE A 1 87 ? -3.425 12.457 -13.718 1.00 47.78 87 PHE A CA 1
ATOM 721 C C . PHE A 1 87 ? -4.316 13.155 -12.666 1.00 47.78 87 PHE A C 1
ATOM 723 O O . PHE A 1 87 ? -5.179 13.968 -12.991 1.00 47.78 87 PHE A O 1
ATOM 730 N N . LEU A 1 88 ? -4.056 12.874 -11.387 1.00 51.16 88 LEU A N 1
ATOM 731 C CA . LEU A 1 88 ? -4.601 13.561 -10.212 1.00 51.16 88 LEU A CA 1
ATOM 732 C C . LEU A 1 88 ? -4.029 14.990 -10.078 1.00 51.16 88 LEU A C 1
ATOM 734 O O . LEU A 1 88 ? -4.489 15.784 -9.263 1.00 51.16 88 LEU A O 1
ATOM 738 N N . ASP A 1 89 ? -3.052 15.351 -10.916 1.00 47.88 89 ASP A N 1
ATOM 739 C CA . ASP A 1 89 ? -2.262 16.586 -10.827 1.00 47.88 89 ASP A CA 1
ATOM 740 C C . ASP A 1 89 ? -2.893 17.807 -11.534 1.00 47.88 89 ASP A C 1
ATOM 742 O O . ASP A 1 89 ? -2.172 18.735 -11.894 1.00 47.88 89 ASP A O 1
ATOM 746 N N . ARG A 1 90 ? -4.215 17.846 -11.794 1.00 46.34 90 ARG A N 1
ATOM 747 C CA . ARG A 1 90 ? -4.804 18.978 -12.553 1.00 46.34 90 ARG A CA 1
ATOM 748 C C . ARG A 1 90 ? -6.035 19.699 -12.006 1.00 46.34 90 ARG A C 1
ATOM 750 O O . ARG A 1 90 ? -6.379 20.713 -12.610 1.00 46.34 90 ARG A O 1
ATOM 757 N N . LYS A 1 91 ? -6.679 19.308 -10.896 1.00 45.56 91 LYS A N 1
ATOM 758 C CA . LYS A 1 91 ? -7.820 20.094 -10.361 1.00 45.56 91 LYS A CA 1
ATOM 759 C C . LYS A 1 91 ? -7.886 20.155 -8.824 1.00 45.56 91 LYS A C 1
ATOM 761 O O . LYS A 1 91 ? -8.425 19.273 -8.174 1.00 45.56 91 LYS A O 1
ATOM 766 N N . ASN A 1 92 ? -7.307 21.238 -8.304 1.00 47.00 92 ASN A N 1
ATOM 767 C CA . ASN A 1 92 ? -7.605 22.074 -7.126 1.00 47.00 92 ASN A CA 1
ATOM 768 C C . ASN A 1 92 ? -8.012 21.521 -5.739 1.00 47.00 92 ASN A C 1
ATOM 770 O O . ASN A 1 92 ? -7.757 22.253 -4.790 1.00 47.00 92 ASN A O 1
ATOM 774 N N . ASP A 1 93 ? -8.478 20.283 -5.548 1.00 50.12 93 ASP A N 1
ATOM 775 C CA . ASP A 1 93 ? -8.791 19.765 -4.190 1.00 50.12 93 ASP A CA 1
ATOM 776 C C . ASP A 1 93 ? -7.773 18.728 -3.675 1.00 50.12 93 ASP A C 1
ATOM 778 O O . ASP A 1 93 ? -7.559 18.576 -2.474 1.00 50.12 93 ASP A O 1
ATOM 782 N N . LEU A 1 94 ? -7.032 18.079 -4.579 1.00 52.78 94 LEU A N 1
ATOM 783 C CA . LEU A 1 94 ? -5.988 17.096 -4.241 1.00 52.78 94 LEU A CA 1
ATOM 784 C C . LEU A 1 94 ? -4.654 17.724 -3.799 1.00 52.78 94 LEU A C 1
ATOM 786 O O . LEU A 1 94 ? -3.728 17.005 -3.419 1.00 52.78 94 LEU A O 1
ATOM 790 N N . PHE A 1 95 ? -4.539 19.058 -3.808 1.00 54.62 95 PHE A N 1
ATOM 791 C CA . PHE A 1 95 ? -3.322 19.760 -3.380 1.00 54.62 95 PHE A CA 1
ATOM 792 C C . PHE A 1 95 ? -2.948 19.430 -1.927 1.00 54.62 95 PHE A C 1
ATOM 794 O O . PHE A 1 95 ? -1.768 19.271 -1.619 1.00 54.62 95 PHE A O 1
ATOM 801 N N . LEU A 1 96 ? -3.947 19.230 -1.055 1.00 59.50 96 LEU A N 1
ATOM 802 C CA . LEU A 1 96 ? -3.746 18.890 0.360 1.00 59.50 96 LEU A CA 1
ATOM 803 C C . LEU A 1 96 ? -2.972 17.574 0.560 1.00 59.50 96 LEU A C 1
ATOM 805 O O . LEU A 1 96 ? -2.245 17.423 1.547 1.00 59.50 96 LEU A O 1
ATOM 809 N N . PHE A 1 97 ? -3.055 16.651 -0.398 1.00 71.88 97 PHE A N 1
ATOM 810 C CA . PHE A 1 97 ? -2.445 15.322 -0.323 1.00 71.88 97 PHE A CA 1
ATOM 811 C C . PHE A 1 97 ? -1.336 15.097 -1.355 1.00 71.88 97 PHE A C 1
ATOM 813 O O . PHE A 1 97 ? -0.839 13.980 -1.492 1.00 71.88 97 PHE A O 1
ATOM 820 N N . LYS A 1 98 ? -0.903 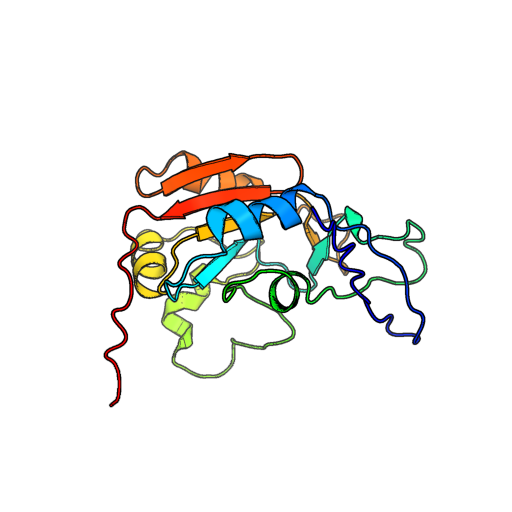16.153 -2.058 1.00 74.81 98 LYS A N 1
ATOM 821 C CA . LYS A 1 98 ? 0.122 16.059 -3.107 1.00 74.81 98 LYS A CA 1
ATOM 822 C C . LYS A 1 98 ? 1.406 15.391 -2.613 1.00 74.81 98 LYS A C 1
ATOM 824 O O . LYS A 1 98 ? 1.963 14.548 -3.312 1.00 74.81 98 LYS A O 1
ATOM 829 N N . ASP A 1 99 ? 1.831 15.709 -1.394 1.00 80.00 99 ASP A N 1
ATOM 830 C CA . ASP A 1 99 ? 3.036 15.126 -0.796 1.00 80.00 99 ASP A CA 1
ATOM 831 C C . ASP A 1 99 ? 2.845 13.644 -0.432 1.00 80.00 99 ASP A C 1
ATOM 833 O O . ASP A 1 99 ? 3.746 12.836 -0.652 1.00 80.00 99 ASP A O 1
ATOM 837 N N . THR A 1 100 ? 1.646 13.267 0.032 1.00 83.94 100 THR A N 1
ATOM 838 C CA . THR A 1 100 ? 1.258 11.879 0.358 1.00 83.94 100 THR A CA 1
ATOM 839 C C . THR A 1 100 ? 1.288 10.975 -0.877 1.00 83.94 100 THR A C 1
ATOM 841 O O . THR A 1 100 ? 1.562 9.777 -0.780 1.00 83.94 100 THR A O 1
ATOM 844 N N . PHE A 1 101 ? 1.055 11.554 -2.054 1.00 84.56 101 PHE A N 1
ATOM 845 C CA . PHE A 1 101 ? 1.008 10.844 -3.329 1.00 84.56 101 PHE A CA 1
ATOM 846 C C . PHE A 1 101 ? 2.207 11.113 -4.232 1.00 84.56 101 PHE A C 1
ATOM 848 O O . PHE A 1 101 ? 2.250 10.618 -5.355 1.00 84.56 101 PHE A O 1
ATOM 855 N N . ALA A 1 102 ? 3.215 11.850 -3.770 1.00 83.62 102 ALA A N 1
ATOM 856 C CA . ALA A 1 102 ? 4.412 12.079 -4.561 1.00 83.62 102 ALA A CA 1
ATOM 857 C C . ALA A 1 102 ? 5.073 10.743 -4.955 1.00 83.62 102 ALA A C 1
ATOM 859 O O . ALA A 1 102 ? 5.061 9.766 -4.196 1.00 83.62 102 ALA A O 1
ATOM 860 N N . PHE A 1 103 ? 5.643 10.698 -6.161 1.00 84.62 103 PHE A N 1
ATOM 861 C CA . PHE A 1 103 ? 6.419 9.547 -6.619 1.00 84.62 103 PHE A CA 1
ATOM 862 C C . PHE A 1 103 ? 7.679 9.371 -5.773 1.00 84.62 103 PHE A C 1
ATOM 864 O O . PHE A 1 103 ? 8.172 10.327 -5.173 1.00 84.62 103 PHE A O 1
ATOM 871 N N . ASN A 1 104 ? 8.186 8.138 -5.714 1.00 77.38 104 ASN A N 1
ATOM 872 C CA . ASN A 1 104 ? 9.222 7.711 -4.773 1.00 77.38 104 ASN A CA 1
ATOM 873 C C . ASN A 1 104 ? 10.411 8.688 -4.604 1.00 77.38 104 ASN A C 1
ATOM 875 O O . ASN A 1 104 ? 10.855 8.915 -3.484 1.00 77.38 104 ASN A O 1
ATOM 879 N N . ASP A 1 105 ? 10.913 9.300 -5.673 1.00 78.62 105 ASP A N 1
ATOM 880 C CA . ASP A 1 105 ? 12.027 10.261 -5.646 1.00 78.62 105 ASP A CA 1
ATOM 881 C C . ASP A 1 105 ? 11.695 11.589 -4.943 1.00 78.62 105 ASP A C 1
ATOM 883 O O . ASP A 1 105 ? 12.572 12.220 -4.354 1.00 78.62 105 ASP A O 1
ATOM 887 N N . LYS A 1 106 ? 10.429 12.006 -4.981 1.00 83.56 106 LYS A N 1
ATOM 888 C CA . LYS A 1 106 ? 9.940 13.264 -4.395 1.00 83.56 106 LYS A CA 1
ATOM 889 C C . LYS A 1 106 ? 9.188 13.059 -3.083 1.00 83.56 106 LYS A C 1
ATOM 891 O O . LYS A 1 106 ? 9.010 14.015 -2.334 1.00 83.56 106 LYS A O 1
ATOM 896 N N . PHE A 1 107 ? 8.755 11.832 -2.807 1.00 88.00 107 PHE A N 1
ATOM 897 C CA . PHE A 1 107 ? 7.979 11.496 -1.623 1.00 88.00 107 PHE A CA 1
ATOM 898 C C . PHE A 1 107 ? 8.765 11.695 -0.330 1.00 88.00 107 PHE A C 1
ATOM 900 O O . PHE A 1 107 ? 9.862 11.144 -0.165 1.00 88.00 107 PHE A O 1
ATOM 907 N N . LYS A 1 108 ? 8.137 12.400 0.613 1.00 88.06 108 LYS A N 1
ATOM 908 C CA . LYS A 1 108 ? 8.613 12.607 1.979 1.00 88.06 108 LYS A CA 1
ATOM 909 C C . LYS A 1 108 ? 7.449 12.438 2.951 1.00 88.06 108 LYS A C 1
ATOM 911 O O . LYS A 1 108 ? 6.353 12.922 2.685 1.00 88.06 108 LYS A O 1
ATOM 916 N N . PHE A 1 109 ? 7.717 11.798 4.084 1.00 91.38 109 PHE A N 1
ATOM 917 C CA . PHE A 1 109 ? 6.801 11.813 5.220 1.00 91.38 109 PHE A CA 1
ATOM 918 C C . PHE A 1 109 ? 6.809 13.220 5.822 1.00 91.38 109 PHE A C 1
ATOM 920 O O . PHE A 1 109 ? 7.855 13.692 6.265 1.00 91.38 109 PHE A O 1
ATOM 927 N N . THR A 1 110 ? 5.674 13.910 5.763 1.00 89.44 110 THR A N 1
ATOM 928 C CA . THR A 1 110 ? 5.485 15.228 6.380 1.00 89.44 110 THR A CA 1
ATOM 929 C C . THR A 1 110 ? 5.044 15.072 7.835 1.00 89.44 110 THR A C 1
ATOM 931 O O . THR A 1 110 ? 4.484 14.043 8.202 1.00 89.44 110 THR A O 1
ATOM 934 N N . ASP A 1 111 ? 5.221 16.103 8.662 1.00 88.25 111 ASP A N 1
ATOM 935 C CA . ASP A 1 111 ? 4.842 16.048 10.087 1.00 88.25 111 ASP A CA 1
ATOM 936 C C . ASP A 1 111 ? 3.347 15.745 10.307 1.00 88.25 111 ASP A C 1
ATOM 938 O O . ASP A 1 111 ? 2.955 15.178 11.319 1.00 88.25 111 ASP A O 1
ATOM 942 N N . ASN A 1 112 ? 2.496 16.097 9.339 1.00 89.12 112 ASN A N 1
ATOM 943 C CA . ASN A 1 112 ? 1.055 15.833 9.356 1.00 89.12 112 ASN A CA 1
ATOM 944 C C . ASN A 1 112 ? 0.634 14.607 8.525 1.00 89.12 112 ASN A C 1
ATOM 946 O O . ASN A 1 112 ? -0.539 14.494 8.172 1.00 89.12 112 ASN A O 1
ATOM 950 N N . PHE A 1 113 ? 1.568 13.728 8.161 1.00 91.31 113 PHE A N 1
ATOM 951 C CA . PHE A 1 113 ? 1.298 12.594 7.279 1.00 91.31 113 PHE A CA 1
ATOM 952 C C . PHE A 1 113 ? 0.242 11.634 7.843 1.00 91.31 113 PHE A C 1
ATOM 954 O O . PHE A 1 113 ? -0.703 11.301 7.133 1.00 91.31 113 PHE A O 1
ATOM 961 N N . ASP A 1 114 ? 0.339 11.259 9.120 1.00 92.44 114 ASP A N 1
ATOM 962 C CA . ASP A 1 114 ? -0.628 10.351 9.755 1.00 92.44 114 ASP A CA 1
ATOM 963 C C . ASP A 1 114 ? -2.031 10.960 9.815 1.00 92.44 114 ASP A C 1
ATOM 965 O O . ASP A 1 114 ? -3.002 10.330 9.409 1.00 92.44 114 ASP A O 1
ATOM 969 N N . ASN A 1 115 ? -2.130 12.241 10.186 1.00 89.69 115 ASN A N 1
ATOM 970 C CA . ASN A 1 115 ? -3.404 12.965 10.185 1.00 89.69 115 ASN A CA 1
ATOM 971 C C . ASN A 1 115 ? -4.054 12.975 8.793 1.00 89.69 115 ASN A C 1
ATOM 973 O O . ASN A 1 115 ? -5.276 12.931 8.675 1.00 89.69 115 ASN A O 1
ATOM 977 N N . LYS A 1 116 ? -3.247 13.046 7.726 1.00 88.50 116 LYS A N 1
ATOM 978 C CA . LYS A 1 116 ? -3.746 12.953 6.351 1.00 88.50 116 LYS A CA 1
ATOM 979 C C . LYS A 1 116 ? -4.259 11.549 6.030 1.00 88.50 116 LYS A C 1
ATOM 981 O O . LYS A 1 116 ? -5.278 11.445 5.361 1.00 88.50 116 LYS A O 1
ATOM 986 N N . ILE A 1 117 ? -3.589 10.493 6.495 1.00 90.25 117 ILE A N 1
ATOM 987 C CA . ILE A 1 117 ? -4.054 9.105 6.330 1.00 90.25 117 ILE A CA 1
ATOM 988 C C . ILE A 1 117 ? -5.390 8.895 7.048 1.00 90.25 117 ILE A C 1
ATOM 990 O O . ILE A 1 117 ? -6.320 8.349 6.453 1.00 90.25 117 ILE A O 1
ATOM 994 N N . ASP A 1 118 ? -5.517 9.393 8.277 1.00 87.62 118 ASP A N 1
ATOM 995 C CA . ASP A 1 118 ? -6.743 9.279 9.076 1.00 87.62 118 ASP A CA 1
ATOM 996 C C . ASP A 1 118 ? -7.945 9.955 8.388 1.00 87.62 118 ASP A C 1
ATOM 998 O O . ASP A 1 118 ? -9.077 9.481 8.480 1.00 87.62 118 ASP A O 1
ATOM 1002 N N . GLN A 1 119 ? -7.704 11.015 7.609 1.00 85.88 119 GLN A N 1
ATOM 1003 C CA . GLN A 1 119 ? -8.727 11.709 6.815 1.00 85.88 119 GLN A CA 1
ATOM 1004 C C . GLN A 1 119 ? -9.133 10.975 5.523 1.00 85.88 119 GLN A C 1
ATOM 1006 O O . GLN A 1 119 ? -10.152 11.321 4.928 1.00 85.88 119 GLN A O 1
ATOM 1011 N N . MET A 1 120 ? -8.368 9.976 5.069 1.00 84.25 120 MET A N 1
ATOM 1012 C CA . MET A 1 120 ? -8.603 9.267 3.799 1.00 84.25 120 MET A CA 1
ATOM 1013 C C . MET A 1 120 ? -9.458 8.000 3.932 1.00 84.25 120 MET A C 1
ATOM 1015 O O . MET A 1 120 ? -9.563 7.237 2.971 1.00 84.25 120 MET A O 1
ATOM 1019 N N . ASN A 1 121 ? -10.053 7.739 5.101 1.00 88.81 121 ASN A N 1
ATOM 1020 C CA . ASN A 1 121 ? -10.763 6.482 5.374 1.00 88.81 121 ASN A CA 1
ATOM 1021 C C . ASN A 1 121 ? -9.874 5.245 5.097 1.00 88.81 121 ASN A C 1
ATOM 1023 O O . ASN A 1 121 ? -10.316 4.242 4.532 1.00 88.81 121 ASN A O 1
ATOM 1027 N N . VAL A 1 122 ? -8.583 5.345 5.437 1.00 92.62 122 VAL A N 1
ATOM 1028 C CA . VAL A 1 122 ? -7.592 4.287 5.212 1.00 92.62 122 VAL A CA 1
ATOM 1029 C C . VAL A 1 122 ? -7.493 3.404 6.447 1.00 92.62 122 VAL A C 1
ATOM 1031 O O . VAL A 1 122 ? -7.091 3.863 7.517 1.00 92.62 122 VAL A O 1
ATOM 1034 N N . ARG A 1 123 ? -7.802 2.116 6.274 1.00 95.44 123 ARG A N 1
ATOM 1035 C CA . ARG A 1 123 ? -7.629 1.102 7.325 1.00 95.44 123 ARG A CA 1
ATOM 1036 C C . ARG A 1 123 ? -6.309 0.362 7.203 1.00 95.44 123 ARG A C 1
ATOM 1038 O O . ARG A 1 123 ? -5.653 0.101 8.206 1.00 95.44 123 ARG A O 1
ATOM 1045 N N . TYR A 1 124 ? -5.915 0.028 5.978 1.00 97.31 124 TYR A N 1
ATOM 1046 C CA . TYR A 1 124 ? -4.721 -0.765 5.722 1.00 97.31 124 TYR A CA 1
ATOM 1047 C C . TYR A 1 124 ? -3.733 -0.029 4.826 1.00 97.31 124 TYR A C 1
ATOM 1049 O O . TYR A 1 124 ? -4.116 0.641 3.870 1.00 97.31 124 TYR A O 1
ATOM 1057 N N . ILE A 1 125 ? -2.448 -0.200 5.124 1.00 97.62 125 ILE A N 1
ATOM 1058 C CA . ILE A 1 125 ? -1.337 0.295 4.324 1.00 97.62 125 ILE A CA 1
ATOM 1059 C C . ILE A 1 125 ? -0.598 -0.916 3.766 1.00 97.62 125 ILE A C 1
ATOM 1061 O O . ILE A 1 125 ? -0.031 -1.713 4.517 1.00 97.62 125 ILE A O 1
ATOM 1065 N N . LEU A 1 126 ? -0.604 -1.049 2.443 1.00 97.25 126 LEU A N 1
ATOM 1066 C CA . LEU A 1 126 ? 0.047 -2.128 1.713 1.00 97.25 126 LEU A CA 1
ATOM 1067 C C . LEU A 1 126 ? 1.347 -1.616 1.086 1.00 97.25 126 LEU A C 1
ATOM 1069 O O . LEU A 1 126 ? 1.332 -0.882 0.098 1.00 97.25 126 LEU A O 1
ATOM 1073 N N . ILE A 1 127 ? 2.481 -2.028 1.648 1.00 96.69 127 ILE A N 1
ATOM 1074 C CA . ILE A 1 127 ? 3.810 -1.701 1.128 1.00 96.69 127 ILE A CA 1
ATOM 1075 C C . ILE A 1 127 ? 4.296 -2.864 0.276 1.00 96.69 127 ILE A C 1
ATOM 1077 O O . ILE A 1 127 ? 4.692 -3.902 0.802 1.00 96.69 127 ILE A O 1
ATOM 1081 N N . GLN A 1 128 ? 4.291 -2.701 -1.038 1.00 93.25 128 GLN A N 1
ATOM 1082 C CA . GLN A 1 128 ? 4.716 -3.741 -1.963 1.00 93.25 128 GLN A CA 1
ATOM 1083 C C . GLN A 1 128 ? 6.222 -3.662 -2.216 1.00 93.25 128 GLN A C 1
ATOM 1085 O O . GLN A 1 128 ? 6.774 -2.623 -2.583 1.00 93.25 128 GLN A O 1
ATOM 1090 N N . LYS A 1 129 ? 6.888 -4.791 -1.996 1.00 93.56 129 LYS A N 1
ATOM 1091 C CA . LYS A 1 129 ? 8.338 -4.986 -2.126 1.00 93.56 129 LYS A CA 1
ATOM 1092 C C . LYS A 1 129 ? 8.725 -5.489 -3.512 1.00 93.56 129 LYS A C 1
ATOM 1094 O O . LYS A 1 129 ? 9.872 -5.346 -3.922 1.00 93.56 129 LYS A O 1
ATOM 1099 N N . ASP A 1 130 ? 7.762 -6.086 -4.204 1.00 89.06 130 ASP A N 1
ATOM 1100 C CA . ASP A 1 130 ? 7.896 -6.717 -5.513 1.00 89.06 130 ASP A CA 1
ATOM 1101 C C . ASP A 1 130 ? 7.510 -5.793 -6.676 1.00 89.06 130 ASP A C 1
ATOM 1103 O O . ASP A 1 130 ? 7.425 -6.258 -7.813 1.00 89.06 130 ASP A O 1
ATOM 1107 N N . LEU A 1 131 ? 7.262 -4.509 -6.405 1.00 86.44 131 LEU A N 1
ATOM 1108 C CA . LEU A 1 131 ? 7.001 -3.517 -7.440 1.00 86.44 131 LEU A CA 1
ATOM 1109 C C . LEU A 1 131 ? 8.295 -3.079 -8.124 1.00 86.44 131 LEU A C 1
ATOM 1111 O O . LEU A 1 131 ? 9.323 -2.875 -7.478 1.00 86.44 131 LEU A O 1
ATOM 1115 N N . PHE A 1 132 ? 8.216 -2.849 -9.429 1.00 83.62 132 PHE A N 1
ATOM 1116 C CA . PHE A 1 132 ? 9.258 -2.184 -10.203 1.00 83.62 132 PHE A CA 1
ATOM 1117 C C . PHE A 1 132 ? 8.635 -1.215 -11.211 1.00 83.62 132 PHE A C 1
ATOM 1119 O O . PHE A 1 132 ? 7.484 -1.376 -11.621 1.00 83.62 132 PHE A O 1
ATOM 1126 N N . ASP A 1 133 ? 9.399 -0.186 -11.582 1.00 81.94 133 ASP A N 1
ATOM 1127 C CA . ASP A 1 133 ? 9.015 0.754 -12.634 1.00 81.94 133 ASP A CA 1
ATOM 1128 C C . ASP A 1 133 ? 9.393 0.161 -13.992 1.00 81.94 133 ASP A C 1
ATOM 1130 O O . ASP A 1 133 ? 10.572 -0.025 -14.291 1.00 81.94 133 ASP A O 1
ATOM 1134 N N . ILE A 1 134 ? 8.389 -0.116 -14.818 1.00 76.88 134 ILE A N 1
ATOM 1135 C CA . ILE A 1 134 ? 8.564 -0.658 -16.168 1.00 76.88 134 ILE A CA 1
ATOM 1136 C C . ILE A 1 134 ? 9.522 0.187 -17.017 1.00 76.88 134 ILE A C 1
ATOM 1138 O O . ILE A 1 134 ? 10.298 -0.362 -17.798 1.00 76.88 134 ILE A O 1
ATOM 1142 N N . LEU A 1 135 ? 9.458 1.516 -16.899 1.00 76.81 135 LEU A N 1
ATOM 1143 C CA . LEU A 1 135 ? 10.292 2.402 -17.711 1.00 76.81 135 LEU A CA 1
ATOM 1144 C C . LEU A 1 135 ? 11.714 2.531 -17.160 1.00 76.81 135 LEU A C 1
ATOM 1146 O O . LEU A 1 135 ? 12.602 2.990 -17.873 1.00 76.81 135 LEU A O 1
ATOM 1150 N N . ASN A 1 136 ? 11.935 2.141 -15.902 1.00 78.62 136 ASN A N 1
ATOM 1151 C CA . ASN A 1 136 ? 13.205 2.287 -15.200 1.00 78.62 136 ASN A CA 1
ATOM 1152 C C . ASN A 1 136 ? 13.489 1.040 -14.349 1.00 78.62 136 ASN A C 1
ATOM 1154 O O . ASN A 1 136 ? 13.549 1.125 -13.124 1.00 78.62 136 ASN A O 1
ATOM 1158 N N . ILE A 1 137 ? 13.669 -0.114 -14.996 1.00 74.06 137 ILE A N 1
ATOM 1159 C CA . ILE A 1 137 ? 13.802 -1.423 -14.326 1.00 74.06 137 ILE A CA 1
ATOM 1160 C C . ILE A 1 137 ? 14.966 -1.450 -13.317 1.00 74.06 137 ILE A C 1
ATOM 1162 O O . ILE A 1 137 ? 14.855 -2.071 -12.263 1.00 74.06 137 ILE A O 1
ATOM 1166 N N . ASP A 1 138 ? 16.054 -0.725 -13.592 1.00 74.50 138 ASP A N 1
ATOM 1167 C CA . ASP A 1 138 ? 17.226 -0.652 -12.706 1.00 74.50 138 ASP A CA 1
ATOM 1168 C C . ASP A 1 138 ? 17.029 0.293 -11.504 1.00 74.50 138 ASP A C 1
ATOM 1170 O O . ASP A 1 138 ? 17.860 0.352 -10.591 1.00 74.50 138 ASP A O 1
ATOM 1174 N N . LYS A 1 139 ? 15.941 1.072 -11.479 1.00 75.00 139 LYS A N 1
ATOM 1175 C CA . LYS A 1 139 ? 15.676 2.037 -10.412 1.00 75.00 139 LYS A CA 1
ATOM 1176 C C . LYS A 1 139 ? 15.087 1.327 -9.198 1.00 75.00 139 LYS A C 1
ATOM 1178 O O . LYS A 1 139 ? 13.999 0.761 -9.240 1.00 75.00 139 LYS A O 1
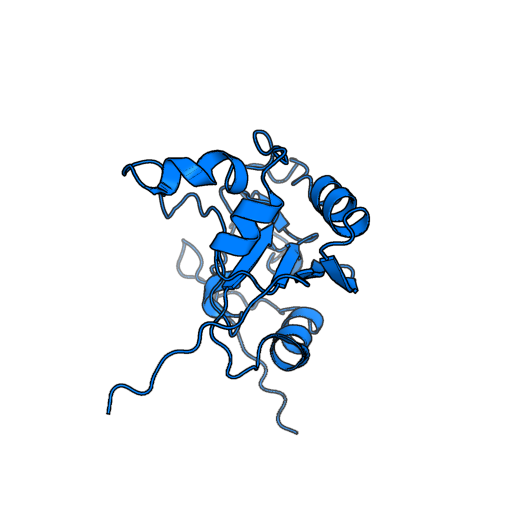ATOM 1183 N N . ASN A 1 140 ? 15.761 1.463 -8.059 1.00 77.06 140 ASN A N 1
ATOM 1184 C CA . ASN A 1 140 ? 15.228 1.010 -6.779 1.00 77.06 140 ASN A CA 1
ATOM 1185 C C . ASN A 1 140 ? 13.943 1.790 -6.424 1.00 77.06 140 ASN A C 1
ATOM 1187 O O . ASN A 1 140 ? 13.972 3.009 -6.224 1.00 77.06 140 ASN A O 1
ATOM 1191 N N . VAL A 1 141 ? 12.815 1.083 -6.307 1.00 81.69 141 VAL A N 1
ATOM 1192 C CA . VAL A 1 141 ? 11.503 1.657 -5.952 1.00 81.69 141 VAL A CA 1
ATOM 1193 C C . VAL A 1 141 ? 11.400 2.123 -4.494 1.00 81.69 141 VAL A C 1
ATOM 1195 O O . VAL A 1 141 ? 10.394 2.703 -4.099 1.00 81.69 141 VAL A O 1
ATOM 1198 N N . GLY A 1 142 ? 12.448 1.923 -3.689 1.00 88.12 142 GLY A N 1
ATOM 1199 C CA . GLY A 1 142 ? 12.631 2.573 -2.393 1.00 88.12 142 GLY A CA 1
ATOM 1200 C C . GLY A 1 142 ? 11.654 2.141 -1.302 1.00 88.12 142 GLY A C 1
ATOM 1201 O O . GLY A 1 142 ? 11.499 2.876 -0.330 1.00 88.12 142 GLY A O 1
ATOM 1202 N N . TYR A 1 143 ? 11.013 0.971 -1.415 1.00 93.50 143 TYR A N 1
ATOM 1203 C CA . TYR A 1 143 ? 9.985 0.509 -0.468 1.00 93.50 143 TYR A 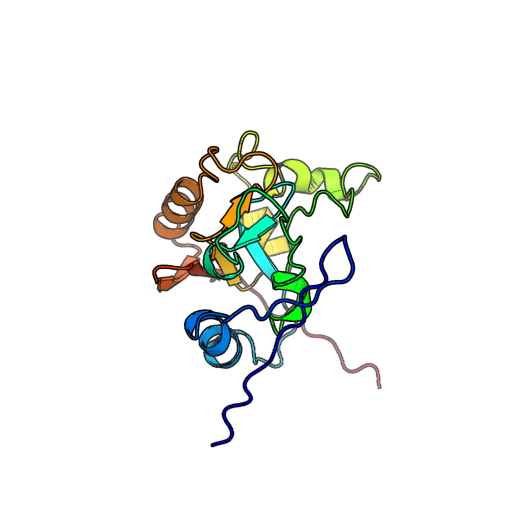CA 1
ATOM 1204 C C . TYR A 1 143 ? 10.467 0.486 1.001 1.00 93.50 143 TYR A C 1
ATOM 1206 O O . TYR A 1 143 ? 9.676 0.685 1.921 1.00 93.50 143 TYR A O 1
ATOM 1214 N N . GLN A 1 144 ? 11.775 0.302 1.232 1.00 94.81 144 GLN A N 1
ATOM 1215 C CA . GLN A 1 144 ? 12.388 0.215 2.563 1.00 94.81 144 GLN A CA 1
ATOM 1216 C C . GLN A 1 144 ? 12.085 1.431 3.445 1.00 94.81 144 GLN A C 1
ATOM 1218 O O . GLN A 1 144 ? 11.788 1.263 4.623 1.00 94.81 144 GLN A O 1
ATOM 1223 N N . LYS A 1 145 ? 12.075 2.649 2.881 1.00 94.25 145 LYS A N 1
ATOM 1224 C CA . LYS A 1 145 ? 11.783 3.864 3.664 1.00 94.25 145 LYS A CA 1
ATOM 1225 C C . LYS A 1 145 ? 10.364 3.855 4.240 1.00 94.25 145 LYS A C 1
ATOM 1227 O O . LYS A 1 145 ? 10.147 4.373 5.330 1.00 94.25 145 LYS A O 1
ATOM 1232 N N . TYR A 1 146 ? 9.417 3.244 3.525 1.00 95.69 146 TYR A N 1
ATOM 1233 C CA . TYR A 1 146 ? 8.041 3.101 3.987 1.00 95.69 146 TYR A CA 1
ATOM 1234 C C . TYR A 1 146 ? 7.964 2.084 5.120 1.00 95.69 146 TYR A C 1
ATOM 1236 O O . TYR A 1 146 ? 7.418 2.397 6.172 1.00 95.69 146 TYR A O 1
ATOM 1244 N N . ILE A 1 147 ? 8.590 0.914 4.952 1.00 96.94 147 ILE A N 1
ATOM 1245 C CA . ILE A 1 147 ? 8.665 -0.103 6.012 1.00 96.94 147 ILE A CA 1
ATOM 1246 C C . ILE A 1 147 ? 9.269 0.497 7.282 1.00 96.94 147 ILE A C 1
ATOM 1248 O O . ILE A 1 147 ? 8.714 0.317 8.362 1.00 96.94 147 ILE A O 1
ATOM 1252 N N . SER A 1 148 ? 10.379 1.235 7.165 1.00 96.69 148 SER A N 1
ATOM 1253 C CA . SER A 1 148 ? 11.016 1.892 8.308 1.00 96.69 148 SER A CA 1
ATOM 1254 C C . SER A 1 148 ? 10.059 2.839 9.030 1.00 96.69 148 SER A C 1
ATOM 1256 O O . SER A 1 148 ? 9.931 2.726 10.246 1.00 96.69 148 SER A O 1
ATOM 1258 N N . TYR A 1 149 ? 9.352 3.705 8.295 1.00 96.81 149 TYR A N 1
ATOM 1259 C CA . TYR A 1 149 ? 8.393 4.649 8.869 1.00 96.81 149 TYR A CA 1
ATOM 1260 C C . TYR A 1 149 ? 7.267 3.934 9.626 1.00 96.81 149 TYR A C 1
ATOM 1262 O O . TYR A 1 149 ? 7.134 4.111 10.836 1.00 96.81 149 TYR A O 1
ATOM 1270 N N . PHE A 1 150 ? 6.514 3.064 8.944 1.00 97.12 150 PHE A N 1
ATOM 1271 C CA . PHE A 1 150 ? 5.346 2.393 9.528 1.00 97.12 150 PHE A CA 1
ATOM 1272 C C . PHE A 1 150 ? 5.719 1.403 10.637 1.00 97.12 150 PHE A C 1
ATOM 1274 O O . PHE A 1 150 ? 4.938 1.189 11.556 1.00 97.12 150 PHE A O 1
ATOM 1281 N N . LYS A 1 151 ? 6.923 0.816 10.602 1.00 96.75 151 LYS A N 1
ATOM 1282 C CA . LYS A 1 151 ? 7.428 -0.034 11.691 1.00 96.75 151 LYS A CA 1
ATOM 1283 C C . LYS A 1 151 ? 7.769 0.762 12.952 1.00 96.75 151 LYS A C 1
ATOM 1285 O O . LYS A 1 151 ? 7.626 0.226 14.045 1.00 96.75 151 LYS A O 1
ATOM 1290 N N . SER A 1 152 ? 8.271 1.987 12.803 1.00 95.69 152 SER A N 1
ATOM 1291 C CA . SER A 1 152 ? 8.656 2.848 13.931 1.00 95.69 152 SER A CA 1
ATOM 1292 C C . SER A 1 152 ? 7.508 3.675 14.509 1.00 95.69 152 SER A C 1
ATOM 1294 O O . SER A 1 152 ? 7.695 4.328 15.530 1.00 95.69 152 SER A O 1
ATOM 1296 N N . ASN A 1 153 ? 6.353 3.687 13.844 1.00 95.50 153 ASN A N 1
ATOM 1297 C CA . ASN A 1 153 ? 5.229 4.534 14.202 1.00 95.50 153 ASN A CA 1
ATOM 1298 C C . ASN A 1 153 ? 4.143 3.718 14.916 1.00 95.50 153 ASN A C 1
ATOM 1300 O O . ASN A 1 153 ? 3.513 2.836 14.329 1.00 95.50 153 ASN A O 1
ATOM 1304 N N . ASP A 1 154 ? 3.903 4.056 16.183 1.00 94.75 154 ASP A N 1
ATOM 1305 C CA . ASP A 1 154 ? 2.965 3.353 17.057 1.00 94.75 154 ASP A CA 1
ATOM 1306 C C . ASP A 1 154 ? 1.495 3.499 16.640 1.00 94.75 154 ASP A C 1
ATOM 1308 O O . ASP A 1 154 ? 0.650 2.774 17.171 1.00 94.75 154 ASP A O 1
ATOM 1312 N N . HIS A 1 155 ? 1.163 4.369 15.682 1.00 95.25 155 HIS A N 1
ATOM 1313 C CA . HIS A 1 155 ? -0.178 4.447 15.090 1.00 95.25 155 HIS A CA 1
ATOM 1314 C C . HIS A 1 155 ? -0.523 3.219 14.238 1.00 95.25 155 HIS A C 1
ATOM 1316 O O . HIS A 1 155 ? -1.694 2.992 13.934 1.00 95.25 155 HIS A O 1
ATOM 1322 N N . TYR A 1 156 ? 0.464 2.390 13.887 1.00 97.62 156 TYR A N 1
ATOM 1323 C CA . TYR A 1 156 ? 0.275 1.264 12.981 1.00 97.62 156 TYR A CA 1
ATOM 1324 C C . TYR A 1 156 ? 0.616 -0.077 13.631 1.00 97.62 156 TYR A C 1
ATOM 1326 O O . TYR A 1 156 ? 1.445 -0.181 14.535 1.00 97.62 156 TYR A O 1
ATOM 1334 N N . ILE A 1 157 ? -0.045 -1.139 13.170 1.00 97.94 157 ILE A N 1
ATOM 1335 C CA . ILE A 1 157 ? 0.227 -2.522 13.576 1.00 97.94 157 ILE A CA 1
ATOM 1336 C C . ILE A 1 157 ? 0.666 -3.301 12.349 1.00 97.94 157 ILE A C 1
ATOM 1338 O O . ILE A 1 157 ? -0.097 -3.412 11.393 1.00 97.94 157 ILE A O 1
ATOM 1342 N N . LEU A 1 158 ? 1.852 -3.907 12.391 1.00 98.19 158 LEU A N 1
ATOM 1343 C CA . LEU A 1 158 ? 2.253 -4.873 11.372 1.00 98.19 158 LEU A CA 1
ATOM 1344 C C . LEU A 1 158 ? 1.343 -6.106 11.456 1.00 98.19 158 LEU A C 1
ATOM 1346 O O . LEU A 1 158 ? 1.316 -6.802 12.473 1.00 98.19 158 LEU A O 1
ATOM 1350 N N . ARG A 1 159 ? 0.590 -6.369 10.390 1.00 97.88 159 ARG A N 1
ATOM 1351 C CA . ARG A 1 159 ? -0.318 -7.516 10.285 1.00 97.88 159 ARG A CA 1
ATOM 1352 C C . ARG A 1 159 ? 0.287 -8.664 9.501 1.00 97.88 159 ARG A C 1
ATOM 1354 O O . ARG A 1 159 ? 0.100 -9.813 9.892 1.00 97.88 159 ARG A O 1
ATOM 1361 N N . GLU A 1 160 ? 1.023 -8.353 8.442 1.00 97.75 160 GLU A N 1
ATOM 1362 C CA . GLU A 1 160 ? 1.670 -9.359 7.610 1.00 97.75 160 GLU A CA 1
ATOM 1363 C C . GLU A 1 160 ? 2.984 -8.833 7.037 1.00 97.75 160 GLU A C 1
ATOM 1365 O O . GLU A 1 160 ? 3.091 -7.658 6.691 1.00 97.75 160 GLU A O 1
ATOM 1370 N N . ASP A 1 161 ? 3.984 -9.704 6.935 1.00 97.88 161 ASP A N 1
ATOM 1371 C CA . ASP A 1 161 ? 5.270 -9.392 6.326 1.00 97.88 161 ASP A CA 1
ATOM 1372 C C . ASP A 1 161 ? 5.811 -10.621 5.593 1.00 97.88 161 ASP A C 1
ATOM 1374 O O . ASP A 1 161 ? 6.060 -11.657 6.207 1.00 97.88 161 ASP A O 1
ATOM 1378 N N . ASN A 1 162 ? 5.974 -10.523 4.276 1.00 96.06 162 ASN A N 1
ATOM 1379 C CA . ASN A 1 162 ? 6.488 -11.606 3.437 1.00 96.06 162 ASN A CA 1
ATOM 1380 C C . ASN A 1 162 ? 7.405 -11.052 2.333 1.00 96.06 162 ASN A C 1
ATOM 1382 O O . ASN A 1 162 ? 7.764 -9.875 2.337 1.00 96.06 162 ASN A O 1
ATOM 1386 N N . GLN A 1 163 ? 7.838 -11.893 1.395 1.00 93.94 163 GLN A N 1
ATOM 1387 C CA . GLN A 1 163 ? 8.748 -11.471 0.323 1.00 93.94 163 GLN A CA 1
ATOM 1388 C C . GLN A 1 163 ? 8.125 -10.471 -0.671 1.00 93.94 163 GLN A C 1
ATOM 1390 O O . GLN A 1 163 ? 8.858 -9.711 -1.299 1.00 93.94 163 GLN A O 1
ATOM 1395 N N . TYR A 1 164 ? 6.796 -10.443 -0.798 1.00 92.38 164 TYR A N 1
ATOM 1396 C CA . TYR A 1 164 ? 6.073 -9.624 -1.772 1.00 92.38 164 TYR A CA 1
ATOM 1397 C C . TYR A 1 164 ? 5.612 -8.290 -1.192 1.00 92.38 164 TYR A C 1
ATOM 1399 O O . TYR A 1 164 ? 5.669 -7.274 -1.881 1.00 92.38 164 TYR A O 1
ATOM 1407 N N . PHE A 1 165 ? 5.184 -8.259 0.071 1.00 96.12 165 PHE A N 1
ATOM 1408 C CA . PHE A 1 165 ? 4.663 -7.049 0.702 1.00 96.12 165 PHE A CA 1
ATOM 1409 C C . PHE A 1 165 ? 4.797 -7.051 2.232 1.00 96.12 165 PHE A C 1
ATOM 1411 O O . PHE A 1 165 ? 5.078 -8.072 2.862 1.00 96.12 165 PHE A O 1
ATOM 1418 N N . SER A 1 166 ? 4.572 -5.876 2.818 1.00 98.25 166 SER A N 1
ATOM 1419 C CA . SER A 1 166 ? 4.267 -5.672 4.236 1.00 98.25 166 SER A CA 1
ATOM 1420 C C . SER A 1 166 ? 2.894 -5.007 4.355 1.00 98.25 166 SER A C 1
ATOM 1422 O O . SER A 1 166 ? 2.615 -4.039 3.647 1.00 98.25 166 SER A O 1
ATOM 1424 N N . LEU A 1 167 ? 2.045 -5.509 5.248 1.00 98.38 167 LEU A N 1
ATOM 1425 C CA . LEU A 1 167 ? 0.708 -4.987 5.517 1.00 98.38 167 LEU A CA 1
ATOM 1426 C C . LEU A 1 167 ? 0.653 -4.402 6.925 1.00 98.38 167 LEU A C 1
ATOM 1428 O O . LEU A 1 167 ? 0.923 -5.103 7.902 1.00 98.38 167 LEU A O 1
ATOM 1432 N N . TYR A 1 168 ? 0.236 -3.147 7.024 1.00 98.44 168 TYR A N 1
ATOM 1433 C CA . TYR A 1 168 ? 0.020 -2.456 8.289 1.00 98.44 168 TYR A CA 1
ATOM 1434 C C . TYR A 1 168 ? -1.452 -2.086 8.448 1.00 98.44 168 TYR A C 1
ATOM 1436 O O . TYR A 1 168 ? -2.095 -1.697 7.479 1.00 98.44 168 TYR A O 1
ATOM 1444 N N . GLU A 1 169 ? -1.984 -2.187 9.662 1.00 97.31 169 GLU A N 1
ATOM 1445 C CA . GLU A 1 169 ? -3.304 -1.661 10.023 1.00 97.31 169 GLU A CA 1
ATOM 1446 C C . GLU A 1 169 ? -3.154 -0.337 10.770 1.00 97.31 169 GLU A C 1
ATOM 1448 O O . GLU A 1 169 ? -2.336 -0.237 11.685 1.00 97.31 169 GLU A O 1
ATOM 1453 N N . ASN A 1 170 ? -3.947 0.659 10.384 1.00 96.44 170 ASN A N 1
ATOM 1454 C CA . ASN A 1 170 ? -4.062 1.938 11.068 1.00 96.44 170 ASN A CA 1
ATOM 1455 C C . ASN A 1 170 ? -4.937 1.787 12.321 1.00 96.44 170 ASN A C 1
ATOM 1457 O O . ASN A 1 170 ? -6.129 1.502 12.216 1.00 96.44 170 ASN A O 1
ATOM 1461 N N . LYS A 1 171 ? -4.361 2.003 13.510 1.00 94.44 171 LYS A N 1
ATOM 1462 C CA . LYS A 1 171 ? -5.088 1.920 14.789 1.00 94.44 171 LYS A CA 1
ATOM 1463 C C . LYS A 1 171 ? -6.143 3.012 14.946 1.00 94.44 171 LYS A C 1
ATOM 1465 O O . LYS A 1 171 ? -7.096 2.813 15.692 1.00 94.44 171 LYS A O 1
ATOM 1470 N N . ASN A 1 172 ? -5.964 4.141 14.265 1.00 91.19 172 ASN A N 1
ATOM 1471 C CA . ASN A 1 172 ? -6.855 5.296 14.342 1.00 91.19 172 ASN A CA 1
ATOM 1472 C C . ASN A 1 172 ? -7.985 5.236 13.305 1.00 91.19 172 ASN A C 1
ATOM 1474 O O . ASN A 1 172 ? -8.779 6.172 13.205 1.00 91.19 172 ASN A O 1
ATOM 1478 N N . TYR A 1 173 ? -8.070 4.152 12.526 1.00 89.94 173 TYR A N 1
ATOM 1479 C CA . TYR A 1 173 ? -9.169 3.950 11.595 1.00 89.94 173 TYR A CA 1
ATOM 1480 C C . TYR A 1 173 ? -10.508 3.917 12.338 1.00 89.94 173 TYR A C 1
ATOM 1482 O O . TYR A 1 173 ? -10.710 3.120 13.255 1.00 89.94 173 TYR A O 1
ATOM 1490 N N . ASN A 1 174 ? -11.435 4.761 11.890 1.00 83.25 174 ASN A N 1
ATOM 1491 C CA . ASN A 1 174 ? -12.805 4.793 12.377 1.00 83.25 174 ASN A CA 1
ATOM 1492 C C . ASN A 1 174 ? -13.746 4.435 11.218 1.00 83.25 174 ASN A C 1
ATOM 1494 O O . ASN A 1 174 ? -13.754 5.163 10.221 1.00 83.25 174 ASN A O 1
ATOM 1498 N N . PRO A 1 175 ? -14.534 3.347 11.324 1.00 79.94 175 PRO A N 1
ATOM 1499 C CA . PRO A 1 175 ? -15.462 2.952 10.275 1.00 79.94 175 PRO A CA 1
ATOM 1500 C C . PRO A 1 175 ? -16.460 4.057 9.934 1.00 79.94 175 PRO A C 1
ATOM 1502 O O . PRO A 1 175 ? -17.069 4.662 10.821 1.00 79.94 175 PRO A O 1
ATOM 1505 N N . LEU A 1 176 ? -16.669 4.294 8.637 1.00 76.44 176 LEU A N 1
ATOM 1506 C CA . LEU A 1 176 ? -17.759 5.147 8.179 1.00 76.44 176 LEU A CA 1
ATOM 1507 C C . LEU A 1 176 ? -19.085 4.415 8.392 1.00 76.44 176 LEU A C 1
ATOM 1509 O O . LEU A 1 176 ? -19.348 3.387 7.770 1.00 76.44 176 LEU A O 1
ATOM 1513 N N . ILE A 1 177 ? -19.945 4.970 9.243 1.00 68.81 177 ILE A N 1
ATOM 1514 C CA . ILE A 1 177 ? -21.317 4.487 9.399 1.00 68.81 177 ILE A CA 1
ATOM 1515 C C . ILE A 1 177 ? -22.133 5.051 8.235 1.00 68.81 177 ILE A C 1
ATOM 1517 O O . ILE A 1 177 ? -22.571 6.202 8.262 1.00 68.81 177 ILE A O 1
ATOM 1521 N N . LEU A 1 178 ? -22.317 4.247 7.190 1.00 63.28 178 LEU A N 1
ATOM 1522 C CA . LEU A 1 178 ? -23.270 4.557 6.130 1.00 63.28 178 LEU A CA 1
ATOM 1523 C C . LEU A 1 178 ? -24.670 4.256 6.671 1.00 63.28 178 LEU A C 1
ATOM 1525 O O . LEU A 1 178 ? -25.027 3.098 6.871 1.00 63.28 178 LEU A O 1
ATOM 1529 N N . GLY A 1 179 ? -25.442 5.301 6.971 1.00 56.31 179 GLY A N 1
ATOM 1530 C CA . GLY A 1 179 ? -26.845 5.135 7.342 1.00 56.31 179 GLY A CA 1
ATOM 1531 C C . GLY A 1 179 ? -27.609 4.453 6.209 1.00 56.31 179 GLY A C 1
ATOM 1532 O O . GLY A 1 179 ? -27.415 4.800 5.042 1.00 56.31 179 GLY A O 1
ATOM 1533 N N . GLU A 1 180 ? -28.467 3.487 6.542 1.00 53.38 180 GLU A N 1
ATOM 1534 C CA . GLU A 1 180 ? -29.401 2.909 5.578 1.00 53.38 180 GLU A CA 1
ATOM 1535 C C . GLU A 1 180 ? -30.289 4.037 5.039 1.00 53.38 180 GLU A C 1
ATOM 1537 O O . GLU A 1 180 ? -31.134 4.583 5.753 1.00 53.38 180 GLU A O 1
ATOM 1542 N N . MET A 1 181 ? -30.075 4.426 3.781 1.00 48.66 181 MET A N 1
ATOM 1543 C CA . MET A 1 181 ? -31.080 5.187 3.049 1.00 48.66 181 MET A CA 1
ATOM 1544 C C . MET A 1 181 ? -32.221 4.211 2.761 1.00 48.66 181 MET A C 1
ATOM 1546 O O . MET A 1 181 ? -32.130 3.402 1.837 1.00 48.66 181 MET A O 1
ATOM 1550 N N . SER A 1 182 ? -33.220 4.232 3.645 1.00 43.38 182 SER A N 1
ATOM 1551 C CA . SER A 1 182 ? -34.490 3.514 3.505 1.00 43.38 182 SER A CA 1
ATOM 1552 C C . SER A 1 182 ? -35.424 4.211 2.524 1.00 43.38 182 SER A C 1
ATOM 1554 O O . SER A 1 182 ? -35.330 5.454 2.387 1.00 43.38 182 SER A O 1
#

Secondary structure (DSSP, 8-state):
--------EEEPTTS-EEEP---HHHHHHIIIII--SS--EEEEES--SSEEEGGG--S-TTT-PPP--HHHHH-SSEEE---TTS--TTSTTGGGGTTTT--TTT----TTHHHHHHTTTEEEEEEESSEEETT-TTS---THHHHHHHHH-TTEEEEEE-SSEEEEEETT----------

Sequence (182 aa):
MIFSNLIFFTGDLDGTIGTANIPKEYLDINTKYFNDKDVYSILSYPNIPYESNVWNINRNVKVFPQITYFKHLFLSQSVIFNAYFVFLDRKNDLFLFKDTFAFNDKFKFTDNFDNKIDQMNVRYILIQKDLFDILNIDKNVGYQKYISYFKSNDHYILREDNQYFSLYENKNYNPLILGEMS

Radius of gyration: 17.02 Å; chains: 1; bounding box: 52×48×46 Å

pLDDT: mean 76.03, std 20.25, range [22.44, 98.44]

Foldseek 3Di:
DDPPPPFDFFAWPVGDTDTFRDDVVLVVCLVPPVPDPFAAEEEEDDAAAQKDFQRRDPPPLVPTDTRDPCQVPPHNHHYDADHNVPCPPPDDPCPVCCLVHDHQVRHDCDPCNLVVCQVRRHFKYKQFPRMAHSVCRVDRSNSVVVVVVQVPDPQWDFPDDDNTITMIGGVSRDTDPDDPPD